Protein AF-A0A960D8P7-F1 (afdb_monomer_lite)

Radius of gyration: 15.6 Å; chains: 1; bounding box: 29×29×41 Å

Structure (mmCIF, N/CA/C/O backbone):
data_AF-A0A960D8P7-F1
#
_entry.id   AF-A0A960D8P7-F1
#
loop_
_atom_site.group_PDB
_atom_site.id
_atom_site.type_symbol
_atom_site.label_atom_id
_atom_site.label_alt_id
_atom_site.label_comp_id
_atom_site.label_asym_id
_atom_site.label_entity_id
_atom_site.label_seq_id
_atom_site.pdbx_PDB_ins_code
_atom_site.Cartn_x
_atom_site.Cartn_y
_atom_site.Cartn_z
_atom_site.occupancy
_atom_site.B_iso_or_equiv
_atom_site.auth_seq_id
_atom_site.auth_comp_id
_atom_site.auth_asym_id
_atom_site.auth_atom_id
_atom_site.pdbx_PDB_model_num
ATOM 1 N N . LEU A 1 1 ? 5.899 9.391 -12.175 1.00 85.25 1 LEU A N 1
ATOM 2 C CA . LEU A 1 1 ? 5.294 8.069 -12.469 1.00 85.25 1 LEU A CA 1
ATOM 3 C C . LEU A 1 1 ? 5.090 7.243 -11.194 1.00 85.25 1 LEU A C 1
ATOM 5 O O . LEU A 1 1 ? 3.944 6.957 -10.870 1.00 85.25 1 LEU A O 1
ATOM 9 N N . ALA A 1 2 ? 6.152 6.951 -10.428 1.00 94.19 2 ALA A N 1
ATOM 10 C CA . ALA A 1 2 ? 6.093 6.129 -9.210 1.00 94.19 2 ALA A CA 1
ATOM 11 C C . ALA A 1 2 ? 5.020 6.576 -8.199 1.00 94.19 2 ALA A C 1
ATOM 13 O O . ALA A 1 2 ? 4.188 5.772 -7.795 1.00 94.19 2 ALA A O 1
ATOM 14 N N . ALA A 1 3 ? 4.950 7.871 -7.870 1.00 95.50 3 ALA A N 1
ATOM 15 C CA . ALA A 1 3 ? 3.933 8.397 -6.952 1.00 95.50 3 ALA A CA 1
ATOM 16 C C . ALA A 1 3 ? 2.486 8.185 -7.440 1.00 95.50 3 ALA A C 1
ATOM 18 O O . ALA A 1 3 ? 1.600 7.920 -6.633 1.00 95.50 3 ALA A O 1
ATOM 19 N N . ALA A 1 4 ? 2.229 8.287 -8.748 1.00 95.00 4 ALA A N 1
ATOM 20 C CA . ALA A 1 4 ? 0.892 8.076 -9.306 1.00 95.00 4 ALA A CA 1
ATOM 21 C C . ALA A 1 4 ? 0.482 6.599 -9.215 1.00 95.00 4 ALA A C 1
ATOM 23 O O . ALA A 1 4 ? -0.605 6.291 -8.732 1.00 95.00 4 ALA A O 1
ATOM 24 N N . VAL A 1 5 ? 1.391 5.695 -9.590 1.00 94.56 5 VAL A N 1
ATOM 25 C CA . VAL A 1 5 ? 1.196 4.244 -9.462 1.00 94.56 5 VAL A CA 1
ATOM 26 C C . VAL A 1 5 ? 0.987 3.858 -7.996 1.00 94.56 5 VAL A C 1
ATOM 28 O O . VAL A 1 5 ? 0.057 3.126 -7.666 1.00 94.56 5 VAL A O 1
ATOM 31 N N . TYR A 1 6 ? 1.807 4.408 -7.099 1.00 96.19 6 TYR A N 1
ATOM 32 C CA . TYR A 1 6 ? 1.714 4.142 -5.670 1.00 96.19 6 TYR A CA 1
ATOM 33 C C . TYR A 1 6 ? 0.387 4.628 -5.070 1.00 96.19 6 TYR A C 1
ATOM 35 O O . TYR A 1 6 ? -0.216 3.929 -4.257 1.00 96.19 6 TYR A O 1
ATOM 43 N N . ARG A 1 7 ? -0.120 5.792 -5.497 1.00 95.00 7 ARG A N 1
ATOM 44 C CA . ARG A 1 7 ? -1.455 6.272 -5.100 1.00 95.00 7 ARG A CA 1
ATOM 45 C C . ARG A 1 7 ? -2.556 5.334 -5.588 1.00 95.00 7 ARG A C 1
ATOM 47 O O . ARG A 1 7 ? -3.420 4.981 -4.792 1.00 95.00 7 ARG A O 1
ATOM 54 N N . ALA A 1 8 ? -2.502 4.907 -6.849 1.00 95.19 8 ALA A N 1
ATOM 55 C CA . ALA A 1 8 ? -3.507 4.020 -7.428 1.00 95.19 8 ALA A CA 1
ATOM 56 C C . ALA A 1 8 ? -3.605 2.687 -6.665 1.00 95.19 8 ALA A C 1
ATOM 58 O O . ALA A 1 8 ? -4.683 2.332 -6.190 1.00 95.19 8 ALA A O 1
ATOM 59 N N . VAL A 1 9 ? -2.477 1.999 -6.444 1.00 95.56 9 VAL A N 1
ATOM 60 C CA . VAL A 1 9 ? -2.478 0.731 -5.691 1.00 95.56 9 VAL A CA 1
ATOM 61 C C . VAL A 1 9 ? -2.869 0.926 -4.223 1.00 95.56 9 VAL A C 1
ATOM 63 O O . VAL A 1 9 ? -3.499 0.058 -3.621 1.00 95.56 9 VAL A O 1
ATOM 66 N N . SER A 1 10 ? -2.509 2.064 -3.621 1.00 94.81 10 SER A N 1
ATOM 67 C CA . SER A 1 10 ? -2.857 2.347 -2.227 1.00 94.81 10 SER A CA 1
ATOM 68 C C . SER A 1 10 ? -4.364 2.507 -2.049 1.00 94.81 10 SER A C 1
ATOM 70 O O . SER A 1 10 ? -4.898 2.018 -1.058 1.00 94.81 10 SER A O 1
ATOM 72 N N . ILE A 1 11 ? -5.059 3.122 -3.014 1.00 95.06 11 ILE A N 1
ATOM 73 C CA . ILE A 1 11 ? -6.526 3.224 -2.997 1.00 95.06 11 ILE A CA 1
ATOM 74 C C . ILE A 1 11 ? -7.148 1.829 -3.007 1.00 95.06 11 ILE A C 1
ATOM 76 O O . ILE A 1 11 ? -7.942 1.520 -2.125 1.00 95.06 11 ILE A O 1
ATOM 80 N N . GLU A 1 12 ? -6.746 0.962 -3.939 1.00 96.12 12 GLU A N 1
ATOM 81 C CA . GLU A 1 12 ? -7.290 -0.399 -4.030 1.00 96.12 12 GLU A CA 1
ATOM 82 C C . GLU A 1 12 ? -7.097 -1.185 -2.722 1.00 96.12 12 GLU A C 1
ATOM 84 O O . GLU A 1 12 ? -8.034 -1.801 -2.204 1.00 96.12 12 GLU A O 1
ATOM 89 N N . ARG A 1 13 ? -5.895 -1.113 -2.138 1.00 95.38 13 ARG A N 1
ATOM 90 C CA . ARG A 1 13 ? -5.571 -1.777 -0.867 1.00 95.38 13 ARG A CA 1
ATOM 91 C C . ARG A 1 13 ? -6.402 -1.252 0.296 1.00 95.38 13 ARG A C 1
ATOM 93 O O . ARG A 1 13 ? -6.897 -2.046 1.091 1.00 95.38 13 ARG A O 1
ATOM 100 N N . VAL A 1 14 ? -6.562 0.065 0.403 1.00 92.50 14 VAL A N 1
ATOM 101 C CA . VAL A 1 14 ? -7.358 0.675 1.475 1.00 92.50 14 VAL A CA 1
ATOM 102 C C . VAL A 1 14 ? -8.841 0.358 1.294 1.00 92.50 14 VAL 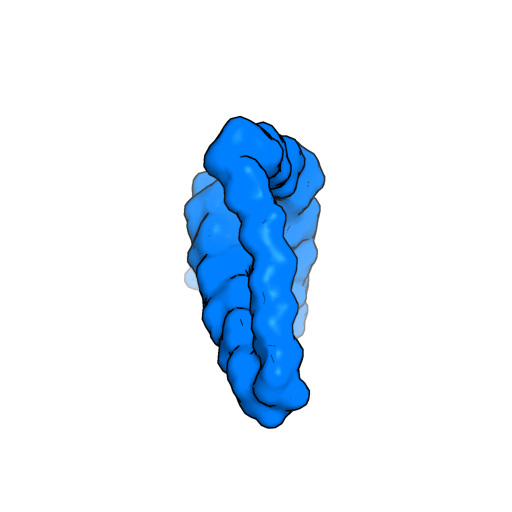A C 1
ATOM 104 O O . VAL A 1 14 ? -9.508 0.072 2.282 1.00 92.50 14 VAL A O 1
ATOM 107 N N . CYS A 1 15 ? -9.352 0.321 0.061 1.00 95.00 15 CYS A N 1
ATOM 108 C CA . CYS A 1 15 ? -10.721 -0.119 -0.214 1.00 95.00 15 CYS A CA 1
ATOM 109 C C . CYS A 1 15 ? -10.955 -1.565 0.245 1.00 95.00 15 CYS A C 1
ATOM 111 O O . CYS A 1 15 ? -11.959 -1.836 0.902 1.00 95.00 15 CYS A O 1
ATOM 113 N N . ARG A 1 16 ? -10.016 -2.479 -0.038 1.00 95.75 16 ARG A N 1
ATOM 114 C CA . ARG A 1 16 ? -10.074 -3.863 0.458 1.00 95.75 16 ARG A CA 1
ATOM 115 C C . ARG A 1 16 ? -10.068 -3.908 1.984 1.00 95.75 16 ARG A C 1
ATOM 117 O O . ARG A 1 16 ? -10.947 -4.522 2.570 1.00 95.75 16 ARG A O 1
ATOM 124 N N . LEU A 1 17 ? -9.132 -3.203 2.619 1.00 93.12 17 LEU A N 1
ATOM 125 C CA . LEU A 1 17 ? -9.026 -3.158 4.077 1.00 93.12 17 LEU A CA 1
ATOM 126 C C . LEU A 1 17 ? -10.301 -2.605 4.726 1.00 93.12 17 LEU A C 1
ATOM 128 O O . LEU A 1 17 ? -10.768 -3.145 5.723 1.00 93.12 17 LEU A O 1
ATOM 132 N N . ALA A 1 18 ? -10.878 -1.543 4.162 1.00 92.00 18 ALA A N 1
ATOM 133 C CA . ALA A 1 18 ? -12.125 -0.967 4.649 1.00 92.00 18 ALA A CA 1
ATOM 134 C C . ALA A 1 18 ? -13.279 -1.976 4.561 1.00 92.00 18 ALA A C 1
ATOM 136 O O . ALA A 1 18 ? -14.061 -2.092 5.504 1.00 92.00 18 ALA A O 1
ATOM 137 N N . TYR A 1 19 ? -13.352 -2.736 3.465 1.00 93.88 19 TYR A N 1
ATOM 138 C CA . TYR A 1 19 ? -14.319 -3.819 3.315 1.00 93.88 19 TYR A CA 1
ATOM 139 C C . TYR A 1 19 ? -14.101 -4.928 4.353 1.00 93.88 19 TYR A C 1
ATOM 141 O O . TYR A 1 19 ? -15.050 -5.330 5.023 1.00 93.88 19 TYR A O 1
ATOM 149 N N . ASP A 1 20 ? -12.859 -5.372 4.543 1.00 93.81 20 ASP A N 1
ATOM 150 C CA . ASP A 1 20 ? -12.516 -6.411 5.518 1.00 93.81 20 ASP A CA 1
ATOM 151 C C . ASP A 1 20 ? -12.882 -5.976 6.947 1.00 93.81 20 ASP A C 1
ATOM 153 O O . ASP A 1 20 ? -13.464 -6.741 7.715 1.00 93.81 20 ASP A O 1
ATOM 157 N N . VAL A 1 21 ? -12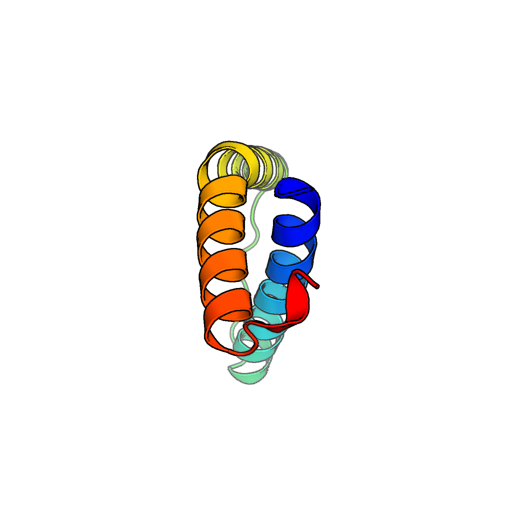.624 -4.716 7.307 1.00 92.81 21 VAL A N 1
ATOM 158 C CA . VAL A 1 21 ? -13.038 -4.162 8.604 1.00 92.81 21 VAL A CA 1
ATOM 159 C C . VAL A 1 21 ? -14.563 -4.132 8.723 1.00 92.81 21 VAL A C 1
ATOM 161 O O . VAL A 1 21 ? -15.098 -4.584 9.737 1.00 92.81 21 VAL A O 1
ATOM 164 N N . MET A 1 22 ? -15.264 -3.678 7.682 1.00 92.25 22 MET A N 1
ATOM 165 C CA . MET A 1 22 ? -16.727 -3.618 7.655 1.00 92.25 22 MET A CA 1
ATOM 166 C C . MET A 1 22 ? -17.365 -4.993 7.904 1.00 92.25 22 MET A C 1
ATOM 168 O O . MET A 1 22 ? -18.266 -5.095 8.735 1.00 92.25 22 MET A O 1
ATOM 172 N N . VAL A 1 23 ? -16.884 -6.061 7.256 1.00 96.19 23 VAL A N 1
ATOM 173 C CA . VAL A 1 23 ? -17.465 -7.410 7.426 1.00 96.19 23 VAL A CA 1
ATOM 174 C C . VAL A 1 23 ? -17.179 -8.028 8.796 1.00 96.19 23 VAL A C 1
ATOM 176 O O . VAL A 1 23 ? -17.917 -8.905 9.234 1.00 96.19 23 VAL A O 1
ATOM 179 N N . THR A 1 24 ? -16.153 -7.558 9.513 1.00 95.44 24 THR A N 1
ATOM 180 C CA . THR A 1 24 ? -15.895 -7.991 10.900 1.00 95.44 24 THR A CA 1
ATOM 181 C C . THR A 1 24 ? -16.811 -7.320 11.929 1.00 95.44 24 THR A C 1
ATOM 183 O O . THR A 1 24 ? -16.741 -7.663 13.109 1.00 95.44 24 THR A O 1
ATOM 186 N N . GLY A 1 25 ? -17.630 -6.340 11.523 1.00 92.88 25 GLY A N 1
ATOM 187 C CA . GLY A 1 25 ? -18.463 -5.544 12.431 1.00 92.88 25 GLY A CA 1
ATOM 188 C C . GLY A 1 25 ? -17.666 -4.631 13.370 1.00 92.88 25 GLY A C 1
ATOM 189 O O . GLY A 1 25 ? -18.222 -4.089 14.323 1.00 92.88 25 GLY A O 1
ATOM 190 N N . ARG A 1 26 ? -16.357 -4.464 13.134 1.00 89.44 26 ARG A N 1
ATOM 191 C CA . ARG A 1 26 ? -15.496 -3.580 13.924 1.00 89.44 26 ARG A CA 1
ATOM 192 C C . ARG A 1 26 ? -15.655 -2.139 13.457 1.00 89.44 26 ARG A C 1
ATOM 194 O O . ARG A 1 26 ? -15.652 -1.862 12.262 1.00 89.44 26 ARG A O 1
ATOM 201 N N . THR A 1 27 ? -15.705 -1.212 14.406 1.00 87.44 27 THR A N 1
ATOM 202 C CA . THR A 1 27 ? -15.674 0.223 14.110 1.00 87.44 27 THR A CA 1
ATOM 203 C C . THR A 1 27 ? -14.230 0.664 13.843 1.00 87.44 27 THR A C 1
ATOM 205 O O . THR A 1 27 ? -13.386 0.487 14.726 1.00 87.44 27 THR A O 1
ATOM 208 N N . PRO A 1 28 ? -13.911 1.240 12.667 1.00 87.44 28 PRO A N 1
ATOM 209 C CA . PRO A 1 28 ? -12.592 1.810 12.410 1.00 87.44 28 PRO A CA 1
ATOM 210 C C . PRO A 1 28 ? -12.277 2.944 13.389 1.00 87.44 28 PRO A C 1
ATOM 212 O O . PRO A 1 28 ? -13.148 3.751 13.722 1.00 87.44 28 PRO A O 1
ATOM 215 N N . THR A 1 29 ? -11.020 3.048 13.818 1.00 88.56 29 THR A N 1
ATOM 216 C CA . THR A 1 29 ? -10.559 4.211 14.579 1.00 88.56 29 THR A CA 1
ATOM 217 C C . THR A 1 29 ? -10.391 5.410 13.654 1.00 88.56 29 THR A C 1
ATOM 219 O O . THR A 1 29 ? -9.875 5.303 12.540 1.00 88.56 29 THR A O 1
ATOM 222 N N . THR A 1 30 ? -10.837 6.576 14.113 1.00 89.06 30 THR A N 1
ATOM 223 C CA . THR A 1 30 ? -10.680 7.820 13.363 1.00 89.06 30 THR A CA 1
ATOM 224 C C . THR A 1 30 ? -9.253 8.343 13.511 1.00 89.06 30 THR A C 1
ATOM 226 O O . THR A 1 30 ? -8.687 8.365 14.602 1.00 89.06 30 THR A O 1
ATOM 229 N N . MET A 1 31 ? -8.663 8.781 12.399 1.00 89.25 31 MET A N 1
ATOM 230 C CA . MET A 1 31 ? -7.407 9.530 12.399 1.00 89.25 31 MET A CA 1
ATOM 231 C C . MET A 1 31 ? -7.706 11.016 12.232 1.00 89.25 31 MET A C 1
ATOM 233 O O . MET A 1 31 ? -8.599 11.393 11.467 1.00 89.25 31 MET A O 1
ATOM 237 N N . ASN A 1 32 ? -6.949 11.878 12.913 1.00 95.25 32 ASN A N 1
ATOM 238 C CA . ASN A 1 32 ? -7.056 13.307 12.649 1.00 95.25 32 ASN A CA 1
ATOM 239 C C . ASN A 1 32 ? -6.472 13.637 11.262 1.00 95.25 32 ASN A C 1
ATOM 241 O O . ASN A 1 32 ? -5.625 12.9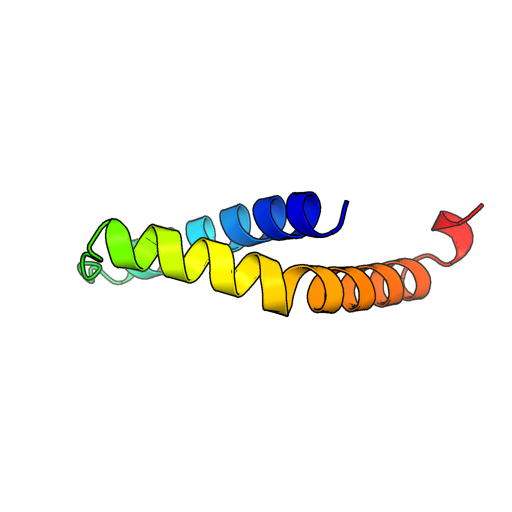25 10.716 1.00 95.25 32 ASN A O 1
ATOM 245 N N . ARG A 1 33 ? -6.948 14.732 10.665 1.00 93.25 33 ARG A N 1
ATOM 246 C CA . ARG A 1 33 ? -6.582 15.098 9.292 1.00 93.25 33 ARG A CA 1
ATOM 247 C C . ARG A 1 33 ? -5.102 15.448 9.132 1.00 93.25 33 ARG A C 1
ATOM 249 O O . ARG A 1 33 ? -4.545 15.156 8.077 1.00 93.25 33 ARG A O 1
ATOM 256 N N . GLY A 1 34 ? -4.488 16.060 10.145 1.00 95.31 34 GLY A N 1
ATOM 257 C CA . GLY A 1 34 ? -3.067 16.414 10.120 1.00 95.31 34 GLY A CA 1
ATOM 258 C C . GLY A 1 34 ? -2.191 15.173 9.974 1.00 95.31 34 GLY A C 1
ATOM 259 O O . GLY A 1 34 ? -1.376 15.100 9.055 1.00 95.31 34 GLY A O 1
ATOM 260 N N . ASP A 1 35 ? -2.459 14.158 10.792 1.00 94.50 35 ASP A N 1
ATOM 261 C CA . ASP A 1 35 ? -1.756 12.876 10.759 1.00 94.50 35 ASP A CA 1
ATOM 262 C C . ASP A 1 35 ? -1.969 12.153 9.430 1.00 94.50 35 ASP A C 1
ATOM 264 O O . ASP A 1 35 ? -1.020 11.614 8.864 1.00 94.50 35 ASP A O 1
ATOM 268 N N . MET A 1 36 ? -3.188 12.179 8.877 1.00 92.69 36 MET A N 1
ATOM 269 C CA . MET A 1 36 ? -3.462 11.570 7.570 1.00 92.69 36 MET A CA 1
ATOM 270 C C . MET A 1 36 ? -2.645 12.216 6.444 1.00 92.69 36 MET A C 1
ATOM 272 O O . MET A 1 36 ? -2.082 11.505 5.608 1.00 92.69 36 MET A O 1
ATOM 276 N N . VAL A 1 37 ? -2.557 13.550 6.420 1.00 93.62 37 VAL A N 1
ATOM 277 C CA . VAL A 1 37 ? -1.775 14.279 5.409 1.00 93.62 37 VAL A CA 1
ATOM 278 C C . VAL A 1 37 ? -0.279 14.014 5.586 1.00 93.62 37 VAL A C 1
ATOM 280 O O . VAL A 1 37 ? 0.405 13.714 4.605 1.00 93.62 37 VAL A O 1
ATOM 283 N N . GLY A 1 38 ? 0.224 14.057 6.823 1.00 94.69 38 GLY A N 1
ATOM 284 C CA . GLY A 1 38 ? 1.627 13.768 7.125 1.00 94.69 38 GLY A CA 1
ATOM 285 C C . GLY A 1 38 ? 2.022 12.338 6.752 1.00 94.69 38 GLY A C 1
ATOM 286 O O . GLY A 1 38 ? 3.041 12.117 6.096 1.00 94.69 38 GLY A O 1
ATOM 287 N N . MET A 1 39 ? 1.174 11.363 7.084 1.00 93.06 39 MET A N 1
ATOM 288 C CA . MET A 1 39 ? 1.379 9.961 6.728 1.00 93.06 39 MET A CA 1
ATOM 289 C C . MET A 1 39 ? 1.377 9.758 5.211 1.00 93.06 39 MET A C 1
ATOM 291 O O . MET A 1 39 ? 2.259 9.077 4.689 1.00 93.06 39 MET A O 1
ATOM 295 N N . GLN A 1 40 ? 0.433 10.365 4.483 1.00 93.00 40 GLN A N 1
ATOM 296 C CA . GLN A 1 40 ? 0.398 10.275 3.023 1.00 93.00 40 GLN A CA 1
ATOM 297 C C . GLN A 1 40 ? 1.698 10.798 2.398 1.00 93.00 40 GLN A C 1
ATOM 299 O O . GLN A 1 40 ? 2.263 10.130 1.529 1.00 93.00 40 GLN A O 1
ATOM 304 N N . ALA A 1 41 ? 2.174 11.968 2.835 1.00 95.00 41 ALA A N 1
ATOM 305 C CA . ALA A 1 41 ? 3.413 12.555 2.336 1.00 95.00 41 ALA A CA 1
ATOM 306 C C . ALA A 1 41 ? 4.615 11.636 2.609 1.00 95.00 41 ALA A C 1
ATOM 308 O O . ALA A 1 41 ? 5.345 11.296 1.679 1.00 95.00 41 ALA A O 1
ATOM 309 N N . SER A 1 42 ? 4.739 11.146 3.847 1.00 95.19 42 SER A N 1
ATOM 310 C CA . SER A 1 42 ? 5.807 10.229 4.262 1.00 95.19 42 SER A CA 1
ATOM 311 C C . SER A 1 42 ? 5.823 8.929 3.448 1.00 95.19 42 SER A C 1
ATOM 313 O O . SER A 1 42 ? 6.880 8.469 3.012 1.00 95.19 42 SER A O 1
ATOM 315 N N . LEU A 1 43 ? 4.650 8.342 3.188 1.00 94.12 43 LEU A N 1
ATOM 316 C CA . LEU A 1 43 ? 4.530 7.121 2.390 1.00 94.12 43 LEU A CA 1
ATOM 317 C C . LEU A 1 43 ? 4.916 7.351 0.927 1.00 94.12 43 LEU A C 1
ATOM 319 O O . LEU A 1 43 ? 5.572 6.501 0.331 1.00 94.12 43 LEU A O 1
ATOM 323 N N . ILE A 1 44 ? 4.529 8.484 0.339 1.00 95.06 44 ILE A N 1
ATOM 324 C CA . ILE A 1 44 ? 4.919 8.808 -1.037 1.00 95.06 44 ILE A CA 1
ATOM 325 C C . ILE A 1 44 ? 6.433 8.994 -1.125 1.00 95.06 44 ILE A C 1
ATOM 327 O O . ILE A 1 44 ? 7.053 8.387 -1.992 1.00 95.06 44 ILE A O 1
ATOM 331 N N . GLU A 1 45 ? 7.018 9.780 -0.220 1.00 95.62 45 GLU A N 1
ATOM 332 C CA . GLU A 1 45 ? 8.455 10.073 -0.204 1.00 95.62 45 GLU A CA 1
ATOM 333 C C . GLU A 1 45 ? 9.301 8.802 -0.052 1.00 95.62 45 GLU A C 1
ATOM 335 O O . GLU A 1 45 ? 10.316 8.643 -0.722 1.00 95.62 45 GLU A O 1
ATOM 340 N N . ARG A 1 46 ? 8.874 7.871 0.808 1.00 95.19 46 ARG A N 1
ATOM 341 C CA . ARG A 1 46 ? 9.702 6.720 1.193 1.00 95.19 46 ARG A CA 1
ATOM 342 C C . ARG A 1 46 ? 9.391 5.425 0.452 1.00 95.19 46 ARG A C 1
ATOM 344 O O . ARG A 1 46 ? 10.268 4.571 0.349 1.00 95.19 46 ARG A O 1
ATOM 351 N N . ALA A 1 47 ? 8.151 5.223 0.008 1.00 95.44 47 ALA A N 1
ATOM 352 C CA . ALA A 1 47 ? 7.695 3.922 -0.487 1.00 95.44 47 ALA A CA 1
ATOM 353 C C . ALA A 1 47 ? 7.375 3.903 -1.984 1.00 95.44 47 ALA A C 1
ATOM 355 O O . ALA A 1 47 ? 7.393 2.822 -2.577 1.00 95.44 47 ALA A O 1
ATOM 356 N N . ALA A 1 48 ? 7.105 5.054 -2.612 1.00 96.56 48 ALA A N 1
ATOM 357 C CA . ALA A 1 48 ? 6.663 5.081 -4.005 1.00 96.56 48 ALA A CA 1
ATOM 358 C C . ALA A 1 48 ? 7.699 4.471 -4.960 1.00 96.56 48 ALA A C 1
ATOM 360 O O . ALA A 1 48 ? 7.351 3.608 -5.768 1.00 96.56 48 ALA A O 1
ATOM 361 N N . ASP A 1 49 ? 8.968 4.860 -4.833 1.00 96.62 49 ASP A N 1
ATOM 362 C CA . ASP A 1 49 ? 10.036 4.361 -5.707 1.00 96.62 49 ASP A CA 1
ATOM 363 C C . ASP A 1 49 ? 10.362 2.890 -5.445 1.00 96.62 49 ASP A C 1
ATOM 365 O O . ASP A 1 49 ? 10.551 2.111 -6.381 1.00 96.62 49 ASP A O 1
ATOM 369 N N . VAL A 1 50 ? 10.346 2.475 -4.175 1.00 96.56 50 VAL A N 1
ATOM 370 C CA . VAL A 1 50 ? 10.563 1.075 -3.783 1.00 96.56 50 VAL A CA 1
ATOM 371 C C . VAL A 1 50 ? 9.470 0.179 -4.365 1.00 96.56 50 VAL A C 1
ATOM 373 O O . VAL A 1 50 ? 9.768 -0.860 -4.961 1.00 96.56 50 VAL A O 1
ATOM 376 N N . TYR A 1 51 ? 8.207 0.594 -4.231 1.00 95.94 51 TYR A N 1
ATOM 377 C CA . TYR A 1 51 ? 7.077 -0.125 -4.806 1.00 95.94 51 TYR A CA 1
ATOM 378 C C . TYR A 1 51 ? 7.185 -0.191 -6.329 1.00 95.94 51 TYR A C 1
ATOM 380 O O . TYR A 1 51 ? 7.059 -1.276 -6.893 1.00 95.94 51 TYR A O 1
ATOM 388 N N . TRP A 1 52 ? 7.461 0.940 -6.988 1.00 95.88 52 TRP A N 1
ATOM 389 C CA . TRP A 1 52 ? 7.598 0.999 -8.442 1.00 95.88 52 TRP A CA 1
ATOM 390 C C . TRP A 1 52 ? 8.681 0.047 -8.952 1.00 95.88 52 TRP A C 1
ATOM 392 O O . TRP A 1 52 ? 8.419 -0.762 -9.840 1.00 95.88 52 TRP A O 1
ATOM 402 N N . ALA A 1 53 ? 9.872 0.080 -8.353 1.00 96.00 53 ALA A N 1
ATOM 403 C CA . ALA A 1 53 ? 10.971 -0.787 -8.755 1.00 96.00 53 ALA A CA 1
ATOM 404 C C . ALA A 1 53 ? 10.631 -2.276 -8.560 1.00 96.00 53 ALA A C 1
ATOM 406 O O . ALA A 1 53 ? 10.984 -3.110 -9.394 1.00 96.00 53 ALA A O 1
ATOM 407 N N . GLY A 1 54 ? 9.931 -2.622 -7.475 1.00 96.50 54 GLY A N 1
ATOM 408 C CA . GLY A 1 54 ? 9.439 -3.980 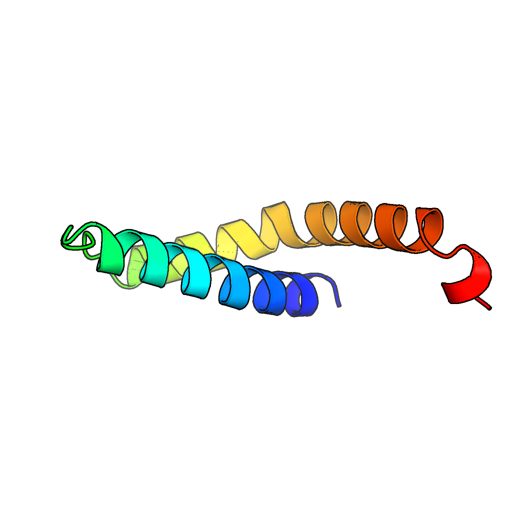-7.239 1.00 96.50 54 GLY A CA 1
ATOM 409 C C . GLY A 1 54 ? 8.400 -4.419 -8.270 1.00 96.50 54 GLY A C 1
ATOM 410 O O . GLY A 1 54 ? 8.544 -5.489 -8.861 1.00 96.50 54 GLY A O 1
ATOM 411 N N . ALA A 1 55 ? 7.393 -3.581 -8.516 1.00 95.12 55 ALA A N 1
ATOM 412 C CA . ALA A 1 55 ? 6.327 -3.847 -9.473 1.00 95.12 55 ALA A CA 1
ATOM 413 C C . ALA A 1 55 ? 6.881 -4.019 -10.893 1.00 95.12 55 ALA A C 1
ATOM 415 O O . ALA A 1 55 ? 6.595 -5.026 -11.529 1.00 95.12 55 ALA A O 1
ATOM 416 N N . ALA A 1 56 ? 7.755 -3.114 -11.345 1.00 94.81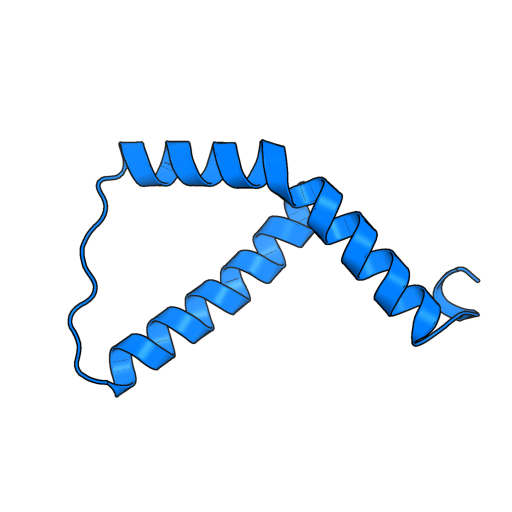 56 ALA A N 1
ATOM 417 C CA . ALA A 1 56 ? 8.379 -3.195 -12.663 1.00 94.81 56 ALA A CA 1
ATOM 418 C C . ALA A 1 56 ? 9.153 -4.510 -12.856 1.00 94.81 56 ALA A C 1
ATOM 420 O O . ALA A 1 56 ? 8.971 -5.189 -13.864 1.00 94.81 56 ALA A O 1
ATOM 421 N N . ARG A 1 57 ? 9.961 -4.922 -11.866 1.00 96.62 57 ARG A N 1
ATOM 422 C CA . ARG A 1 57 ? 10.684 -6.205 -11.920 1.00 96.62 57 ARG A CA 1
ATOM 423 C C . ARG A 1 57 ? 9.741 -7.400 -12.004 1.00 96.62 57 ARG A C 1
ATOM 425 O O . ARG A 1 57 ? 10.013 -8.331 -12.756 1.00 96.62 57 ARG A O 1
ATOM 432 N N . MET A 1 58 ? 8.655 -7.386 -11.233 1.00 97.19 58 MET A N 1
ATOM 433 C CA . MET A 1 58 ? 7.672 -8.469 -11.256 1.00 97.19 58 MET A CA 1
ATOM 434 C C . MET A 1 58 ? 6.928 -8.534 -12.590 1.00 97.19 58 MET A C 1
ATOM 436 O O . MET A 1 58 ? 6.739 -9.633 -13.103 1.00 97.19 58 MET A O 1
ATOM 440 N N . THR A 1 59 ? 6.577 -7.388 -13.179 1.00 96.06 59 THR A N 1
ATOM 441 C CA . THR A 1 59 ? 5.939 -7.324 -14.500 1.00 96.06 59 THR A CA 1
ATOM 442 C C . THR A 1 59 ? 6.865 -7.849 -15.592 1.00 96.06 59 THR A C 1
ATOM 444 O O . THR A 1 59 ? 6.466 -8.748 -16.315 1.00 96.06 59 THR A O 1
ATOM 447 N N . ILE A 1 60 ? 8.118 -7.382 -15.658 1.00 96.75 60 ILE A N 1
ATOM 448 C CA . ILE A 1 60 ? 9.106 -7.862 -16.646 1.00 96.75 60 ILE A CA 1
ATOM 449 C C . ILE A 1 60 ? 9.363 -9.365 -16.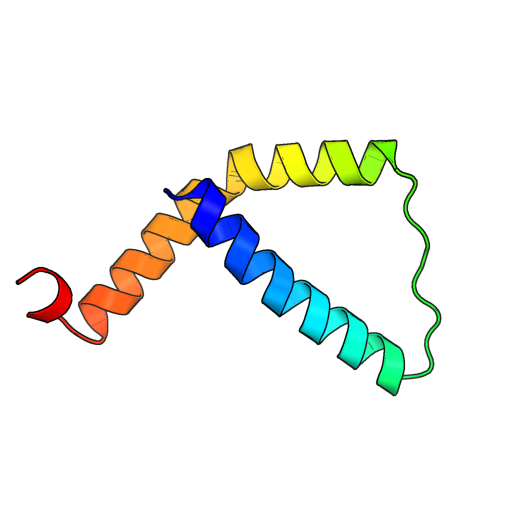485 1.00 96.75 60 ILE A C 1
ATOM 451 O O . ILE A 1 60 ? 9.535 -10.085 -17.462 1.00 96.75 60 ILE A O 1
ATOM 455 N N . LYS A 1 61 ? 9.386 -9.863 -15.243 1.00 96.81 61 LYS A N 1
ATOM 456 C CA . LYS A 1 61 ? 9.534 -11.297 -14.979 1.00 96.81 61 LYS A CA 1
ATOM 457 C C . LYS A 1 61 ? 8.333 -12.106 -15.482 1.00 96.81 61 LYS A C 1
ATOM 459 O O . LYS A 1 61 ? 8.527 -13.228 -15.937 1.00 96.81 61 LYS A O 1
ATOM 464 N N . ALA A 1 62 ? 7.119 -11.581 -15.331 1.00 97.94 62 ALA A N 1
ATOM 465 C CA . ALA A 1 62 ? 5.894 -12.252 -15.759 1.00 97.94 62 ALA A CA 1
ATOM 466 C C . ALA A 1 62 ? 5.701 -12.193 -17.282 1.00 97.94 62 ALA A C 1
ATOM 468 O O . ALA A 1 62 ? 5.231 -13.161 -17.871 1.00 97.94 62 ALA A O 1
ATOM 469 N N . ASP A 1 63 ? 6.094 -11.080 -17.897 1.00 97.31 63 ASP A N 1
ATOM 470 C CA . ASP A 1 63 ? 6.044 -10.850 -19.334 1.00 97.31 63 ASP A CA 1
ATOM 471 C C . ASP A 1 63 ? 7.281 -10.050 -19.786 1.00 97.31 63 ASP A C 1
ATOM 473 O O . ASP A 1 63 ? 7.297 -8.816 -19.705 1.00 97.31 63 ASP A O 1
ATOM 477 N N . PRO A 1 64 ? 8.337 -10.730 -20.270 1.00 93.94 64 PRO A N 1
ATOM 478 C CA . PRO A 1 64 ? 9.531 -10.059 -20.779 1.00 93.94 64 PRO A CA 1
ATOM 479 C C . PRO A 1 64 ? 9.278 -9.186 -22.016 1.00 93.94 64 PRO A C 1
ATOM 481 O O . PRO A 1 64 ? 10.078 -8.292 -22.294 1.00 93.94 64 PRO A O 1
ATOM 484 N N . GLY A 1 65 ? 8.188 -9.427 -22.757 1.00 95.56 65 GLY A N 1
ATOM 485 C CA . GLY A 1 65 ? 7.835 -8.695 -23.975 1.00 95.56 65 GLY A CA 1
ATOM 486 C C . GLY A 1 65 ? 7.286 -7.291 -23.721 1.00 95.56 65 GLY A C 1
ATOM 487 O O . GLY A 1 65 ? 7.214 -6.497 -24.649 1.00 95.56 65 GLY A O 1
ATOM 488 N N . VAL A 1 66 ? 6.965 -6.946 -22.470 1.00 93.94 66 VAL A N 1
ATOM 489 C CA . VAL A 1 66 ? 6.385 -5.646 -22.078 1.00 93.94 66 VAL A CA 1
ATOM 490 C C . VAL A 1 66 ? 7.291 -4.435 -22.360 1.00 93.94 66 VAL A C 1
ATOM 492 O O . VAL A 1 66 ? 6.836 -3.294 -22.319 1.00 93.94 66 VAL A O 1
ATOM 495 N N . LEU A 1 67 ? 8.585 -4.668 -22.594 1.00 88.44 67 LEU A N 1
ATOM 496 C CA . LEU A 1 67 ? 9.565 -3.632 -22.938 1.00 88.44 67 LEU A CA 1
ATOM 497 C C . LEU A 1 67 ? 9.729 -3.431 -24.458 1.00 88.44 67 LEU A C 1
ATOM 499 O O . LEU A 1 67 ? 10.527 -2.579 -24.849 1.00 88.44 67 LEU A O 1
ATOM 503 N N . GLY A 1 68 ? 9.054 -4.252 -25.273 1.00 71.31 68 GLY A N 1
ATOM 504 C CA . GLY A 1 68 ? 9.150 -4.287 -26.736 1.00 71.31 68 GLY A CA 1
ATOM 505 C C . GLY A 1 68 ? 8.300 -3.249 -27.451 1.00 71.31 68 GLY A C 1
ATOM 506 O O . GLY A 1 68 ? 7.217 -2.897 -26.935 1.00 71.31 68 GLY A O 1
#

pLDDT: mean 93.85, std 3.78, range [71.31, 97.94]

Sequence (68 aa):
LAAAVYRAVSIERVCRLAYDVMVTGRTPTTMNRGDMVGMQASLIERAADVYWAGAARMTIKADPGVLG

Secondary structure (DSSP, 8-state):
-HHHHHHHHHHHHHHHHHHHHHHTTPPPPPPPHHHHHHHHHHHHHHHHHHHHHHHHHHHHHH-GGGG-

Foldseek 3Di:
DLLVVVVVVVVVVVVVVVVVCVVVVHDDDDDDPVVVVVVSVVCSVPPSVVVVVVVVVVVCVVPVPPVD